Protein AF-A0AB72X7J0-F1 (afdb_monomer_lite)

Sequence (92 aa):
MMEAIKFAARLFTALASGDLNVVGLIVGFIGGLMVTVFGLPSIGLLNEGMYVEIEVTWRMRIYNGLARLGLVMIMAGFLLQLIPAVKAVHVP

Organism: NCBI:txid3058599

Secondary structure (DSSP, 8-state):
-HHHHHHHHHHHHHHHTT-HHHHHHHHHHHHHHHIIIIISPPHHHHHTTTTS-----HHHHHHHHHHHHHHHHHHHHHHHHHHHHHHHHH--

Structure (mmCIF, N/CA/C/O backbone):
data_AF-A0AB72X7J0-F1
#
_entry.id   AF-A0AB72X7J0-F1
#
loop_
_atom_site.group_PDB
_atom_site.id
_atom_site.type_symbol
_atom_site.label_atom_id
_atom_site.label_alt_id
_atom_site.label_comp_id
_atom_site.label_asym_id
_atom_site.label_entity_id
_atom_site.label_seq_id
_atom_site.pdbx_PDB_ins_code
_atom_site.Cartn_x
_atom_site.Cartn_y
_atom_site.Cartn_z
_atom_site.occupancy
_atom_site.B_iso_or_equiv
_atom_site.auth_seq_id
_atom_site.auth_comp_id
_atom_site.auth_asym_id
_atom_site.auth_atom_id
_atom_site.pdbx_PDB_model_num
ATOM 1 N N . MET A 1 1 ? 23.572 7.327 5.692 1.00 68.19 1 MET A N 1
ATOM 2 C CA . MET A 1 1 ? 22.985 8.662 5.421 1.00 68.19 1 MET A CA 1
ATOM 3 C C . MET A 1 1 ? 22.966 8.984 3.922 1.00 68.19 1 MET A C 1
ATOM 5 O O . MET A 1 1 ? 21.893 9.232 3.398 1.00 68.19 1 MET A O 1
ATOM 9 N N . MET A 1 2 ? 24.098 8.874 3.211 1.00 83.62 2 MET A N 1
ATOM 10 C CA . MET A 1 2 ? 24.194 9.111 1.755 1.00 83.62 2 MET A CA 1
ATOM 11 C C . MET A 1 2 ? 23.225 8.261 0.902 1.00 83.62 2 MET A C 1
ATOM 13 O O . MET A 1 2 ? 22.585 8.777 -0.008 1.00 83.62 2 MET A O 1
ATOM 17 N N . GLU A 1 3 ? 23.078 6.969 1.212 1.00 81.44 3 GLU A N 1
ATOM 18 C CA . GLU A 1 3 ? 22.216 6.054 0.441 1.00 81.44 3 GLU A CA 1
ATOM 19 C C . GLU A 1 3 ? 20.721 6.375 0.564 1.00 81.44 3 GLU A C 1
ATOM 21 O O . GLU A 1 3 ? 19.991 6.307 -0.421 1.00 81.44 3 GLU A O 1
ATOM 26 N N . ALA A 1 4 ? 20.273 6.823 1.741 1.00 80.50 4 ALA A N 1
ATOM 27 C CA . ALA A 1 4 ? 18.888 7.247 1.946 1.00 80.50 4 ALA A CA 1
ATOM 28 C C . ALA A 1 4 ? 18.550 8.500 1.121 1.00 80.50 4 ALA A C 1
ATOM 30 O O . ALA A 1 4 ? 17.471 8.590 0.543 1.00 80.50 4 ALA A O 1
ATOM 31 N N . ILE A 1 5 ? 19.497 9.438 1.007 1.00 83.88 5 ILE A N 1
ATOM 32 C CA . ILE A 1 5 ? 19.336 10.658 0.203 1.00 83.88 5 ILE A CA 1
ATOM 33 C C . ILE A 1 5 ? 19.283 10.313 -1.290 1.00 83.88 5 ILE A C 1
ATOM 35 O O . ILE A 1 5 ? 18.417 10.811 -2.006 1.00 83.88 5 ILE A O 1
ATOM 39 N N . LYS A 1 6 ? 20.156 9.412 -1.763 1.00 83.75 6 LYS A N 1
ATOM 40 C CA . LYS A 1 6 ? 20.129 8.926 -3.154 1.00 83.75 6 LYS A CA 1
ATOM 41 C C . LYS A 1 6 ? 18.825 8.202 -3.479 1.00 83.75 6 LYS A C 1
ATOM 43 O O . LYS A 1 6 ? 18.270 8.402 -4.556 1.00 83.75 6 LYS A O 1
ATOM 48 N N . PHE A 1 7 ? 18.338 7.372 -2.558 1.00 81.19 7 PHE A N 1
ATOM 49 C CA . PHE A 1 7 ? 17.060 6.687 -2.702 1.00 81.19 7 PHE A CA 1
ATOM 50 C C . PHE A 1 7 ? 15.900 7.685 -2.786 1.00 81.19 7 PHE A C 1
ATOM 52 O O . PHE A 1 7 ? 15.114 7.615 -3.726 1.00 81.19 7 PHE A O 1
ATOM 59 N N . ALA A 1 8 ? 15.842 8.659 -1.874 1.00 81.62 8 ALA A N 1
ATOM 60 C CA . ALA A 1 8 ? 14.816 9.697 -1.888 1.00 81.62 8 ALA A CA 1
ATOM 61 C C . ALA A 1 8 ? 14.843 10.507 -3.193 1.00 81.62 8 ALA A C 1
ATOM 63 O O . ALA A 1 8 ? 13.801 10.698 -3.811 1.00 81.62 8 ALA A O 1
ATOM 64 N N . ALA A 1 9 ? 16.024 10.917 -3.664 1.00 81.12 9 ALA A N 1
ATOM 65 C CA . ALA A 1 9 ? 16.161 11.644 -4.924 1.00 81.12 9 ALA A CA 1
ATOM 66 C C . ALA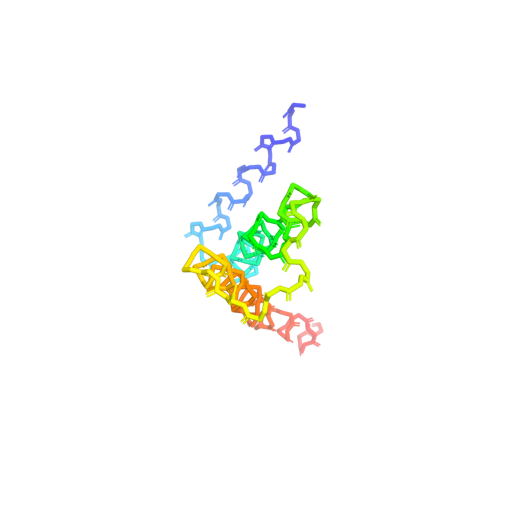 A 1 9 ? 15.639 10.834 -6.124 1.00 81.12 9 ALA A C 1
ATOM 68 O O . ALA A 1 9 ? 14.881 11.367 -6.928 1.00 81.12 9 ALA A O 1
ATOM 69 N N . ARG A 1 10 ? 15.980 9.539 -6.209 1.00 81.94 10 ARG A N 1
ATOM 70 C CA . ARG A 1 10 ? 15.475 8.632 -7.258 1.00 81.94 10 ARG A CA 1
ATOM 71 C C . ARG A 1 10 ? 13.964 8.431 -7.176 1.00 81.94 10 ARG A C 1
ATOM 73 O O . ARG A 1 10 ? 13.303 8.369 -8.206 1.00 81.94 10 ARG A O 1
ATOM 80 N N . LEU A 1 11 ? 13.424 8.341 -5.963 1.00 79.56 11 LEU A N 1
ATOM 81 C CA . LEU A 1 11 ? 11.988 8.222 -5.738 1.00 79.56 11 LEU A CA 1
ATOM 82 C C . LEU A 1 11 ? 11.255 9.479 -6.226 1.00 79.56 11 LEU A C 1
ATOM 84 O O . LEU A 1 11 ? 10.273 9.365 -6.952 1.00 79.56 11 LEU A O 1
ATOM 88 N N . PHE A 1 12 ? 11.754 10.669 -5.881 1.00 80.50 12 PHE A N 1
ATOM 89 C CA . PHE A 1 12 ? 11.163 11.943 -6.299 1.00 80.50 12 PHE A CA 1
ATOM 90 C C . PHE A 1 12 ? 11.209 12.145 -7.812 1.00 80.50 12 PHE A C 1
ATOM 92 O O . PHE A 1 12 ? 10.217 12.580 -8.393 1.00 80.50 12 PHE A O 1
ATOM 99 N N . THR A 1 13 ? 12.326 11.819 -8.465 1.00 77.56 13 THR A N 1
ATOM 100 C CA . THR A 1 13 ? 12.429 11.956 -9.923 1.00 77.56 13 THR A CA 1
ATOM 101 C C . THR A 1 13 ? 11.526 10.965 -10.648 1.00 77.56 13 THR A C 1
ATOM 103 O O . THR A 1 13 ? 10.846 11.364 -11.588 1.00 77.56 13 THR A O 1
ATOM 106 N N . ALA A 1 14 ? 11.457 9.712 -10.189 1.00 75.75 14 ALA A N 1
ATOM 107 C CA . ALA A 1 14 ? 10.569 8.704 -10.765 1.00 75.75 14 ALA A CA 1
ATOM 108 C C . ALA A 1 14 ? 9.080 9.033 -10.545 1.00 75.75 14 ALA A C 1
ATOM 110 O O . ALA A 1 14 ? 8.241 8.786 -11.412 1.00 75.75 14 ALA A O 1
ATOM 111 N N . LEU A 1 15 ? 8.749 9.651 -9.408 1.00 77.00 15 LEU A N 1
ATOM 112 C CA . LEU A 1 15 ? 7.407 10.160 -9.144 1.00 77.00 15 LEU A CA 1
ATOM 113 C C . LEU A 1 15 ? 7.059 11.334 -10.072 1.00 77.00 15 LEU A C 1
ATOM 115 O O . LEU A 1 15 ? 5.976 11.357 -10.649 1.00 77.00 15 LEU A O 1
ATOM 119 N N . ALA A 1 16 ? 7.987 12.279 -10.257 1.00 76.31 16 ALA A N 1
ATOM 120 C CA . ALA A 1 16 ? 7.810 13.431 -11.142 1.00 76.31 16 ALA A CA 1
ATOM 121 C C . ALA A 1 16 ? 7.687 13.030 -12.622 1.00 76.31 16 ALA A C 1
ATOM 123 O O . ALA A 1 16 ? 6.975 13.686 -13.378 1.00 76.31 16 ALA A O 1
ATOM 124 N N . SER A 1 17 ? 8.341 11.940 -13.034 1.00 77.44 17 SER A N 1
ATOM 125 C CA . SER A 1 17 ? 8.209 11.376 -14.381 1.00 77.44 17 SER A CA 1
ATOM 126 C C . SER A 1 17 ? 6.951 10.523 -14.574 1.00 77.44 17 SER A C 1
ATOM 128 O O . SER A 1 17 ? 6.724 10.035 -15.678 1.00 77.44 17 SER A O 1
ATOM 130 N N . GLY A 1 18 ? 6.150 10.309 -13.524 1.00 77.75 18 GLY A N 1
ATOM 131 C CA . GLY A 1 18 ? 4.948 9.479 -13.586 1.00 77.75 18 GLY A CA 1
ATOM 132 C C . GLY A 1 18 ? 5.240 7.994 -13.804 1.00 77.75 18 GLY A C 1
ATOM 133 O O . GLY A 1 18 ? 4.461 7.315 -14.472 1.00 77.75 18 GLY A O 1
ATOM 134 N N . ASP A 1 19 ? 6.357 7.479 -13.276 1.00 86.50 19 ASP A N 1
ATOM 135 C CA . ASP A 1 19 ? 6.679 6.055 -13.379 1.00 86.50 19 ASP A CA 1
ATOM 136 C C . ASP A 1 19 ? 5.603 5.226 -12.664 1.00 86.50 19 ASP A C 1
ATOM 138 O O . ASP A 1 19 ? 5.501 5.225 -11.434 1.00 86.50 19 ASP A O 1
ATOM 142 N N . LEU A 1 20 ? 4.800 4.507 -13.454 1.00 87.62 20 LEU A N 1
ATOM 143 C CA . LEU A 1 20 ? 3.699 3.669 -12.978 1.00 87.62 20 LEU A CA 1
ATOM 144 C C . LEU A 1 20 ? 4.154 2.644 -11.935 1.00 87.62 20 LEU A C 1
ATOM 146 O O . LEU A 1 20 ? 3.378 2.303 -11.043 1.00 87.62 20 LEU A O 1
ATOM 150 N N . ASN A 1 21 ? 5.406 2.183 -12.008 1.00 89.19 21 ASN A N 1
ATOM 151 C CA . ASN A 1 21 ? 5.952 1.247 -11.036 1.00 89.19 21 ASN A CA 1
ATOM 152 C C . ASN A 1 21 ? 6.100 1.907 -9.657 1.00 89.19 21 ASN A C 1
ATOM 154 O O . ASN A 1 21 ? 5.649 1.374 -8.641 1.00 89.19 21 ASN A O 1
ATOM 158 N N . VAL A 1 22 ? 6.673 3.113 -9.628 1.00 88.88 22 VAL A N 1
ATOM 159 C CA . VAL A 1 22 ? 6.879 3.890 -8.398 1.00 88.88 22 VAL A CA 1
ATOM 160 C C . VAL A 1 22 ? 5.560 4.408 -7.837 1.00 88.88 22 VAL A C 1
ATOM 162 O O . VAL A 1 22 ? 5.332 4.310 -6.631 1.00 88.88 22 VAL A O 1
ATOM 165 N N . VAL A 1 23 ? 4.659 4.890 -8.695 1.00 89.56 23 VAL A N 1
ATOM 166 C CA . VAL A 1 23 ? 3.306 5.291 -8.285 1.00 89.56 23 VAL A CA 1
ATOM 167 C C . VAL A 1 23 ? 2.576 4.096 -7.672 1.00 89.56 23 VAL A C 1
ATOM 169 O O . VAL A 1 23 ? 2.056 4.203 -6.562 1.00 89.56 23 VAL A O 1
ATOM 172 N N . GLY A 1 24 ? 2.595 2.939 -8.338 1.00 91.88 24 GLY A N 1
ATOM 173 C CA . GLY A 1 24 ? 1.983 1.719 -7.822 1.00 91.88 24 GLY A CA 1
ATOM 174 C C . GLY A 1 24 ? 2.594 1.254 -6.499 1.00 91.88 24 GLY A C 1
ATOM 175 O O . GLY A 1 24 ? 1.863 0.844 -5.599 1.00 91.88 24 GLY A O 1
ATOM 176 N N . LEU A 1 25 ? 3.914 1.404 -6.330 1.00 92.69 25 LEU A N 1
ATOM 177 C CA . LEU A 1 25 ? 4.616 1.075 -5.086 1.00 92.69 25 LEU A CA 1
ATOM 178 C C . LEU A 1 25 ? 4.149 1.953 -3.924 1.00 92.69 25 LEU A C 1
ATOM 180 O O . LEU A 1 25 ? 3.844 1.436 -2.853 1.00 92.69 25 LEU A O 1
ATOM 184 N N . ILE A 1 26 ? 4.069 3.268 -4.130 1.00 92.56 26 ILE A N 1
ATOM 185 C CA . ILE A 1 26 ? 3.633 4.215 -3.097 1.00 92.56 26 ILE A CA 1
ATOM 186 C C . ILE A 1 26 ? 2.171 3.966 -2.726 1.00 92.56 26 ILE A C 1
ATOM 188 O O . ILE A 1 26 ? 1.843 3.893 -1.543 1.00 92.56 26 ILE A O 1
ATOM 192 N N . VAL A 1 27 ? 1.298 3.789 -3.722 1.00 94.56 27 VAL A N 1
ATOM 193 C CA . VAL A 1 27 ? -0.126 3.507 -3.498 1.00 94.56 27 VAL A CA 1
ATOM 194 C C . VAL A 1 27 ? -0.298 2.197 -2.724 1.00 94.56 27 VAL A C 1
ATOM 196 O O . VAL A 1 27 ? -1.031 2.161 -1.734 1.00 94.56 27 VAL A O 1
ATOM 199 N N . GLY A 1 28 ? 0.430 1.147 -3.113 1.00 94.88 28 GLY A N 1
ATOM 200 C CA . GLY A 1 28 ? 0.422 -0.133 -2.412 1.00 94.88 28 GLY A CA 1
ATOM 201 C C . GLY A 1 28 ? 0.957 -0.034 -0.984 1.00 94.88 28 GLY A C 1
ATOM 202 O O . GLY A 1 28 ? 0.365 -0.599 -0.066 1.00 94.88 28 GLY A O 1
ATOM 203 N N . PHE A 1 29 ? 2.022 0.739 -0.766 1.00 94.62 29 PHE A N 1
ATOM 204 C CA . PHE A 1 29 ? 2.602 0.961 0.557 1.00 94.62 29 PHE A CA 1
ATOM 205 C C . PHE A 1 29 ? 1.641 1.698 1.500 1.00 94.62 29 PHE A C 1
ATOM 207 O O . PHE A 1 29 ? 1.439 1.259 2.632 1.00 94.62 29 PHE A O 1
ATOM 214 N N . ILE A 1 30 ? 0.994 2.771 1.031 1.00 94.50 30 ILE A N 1
ATOM 215 C CA . ILE A 1 30 ? -0.020 3.497 1.812 1.00 94.50 30 ILE A CA 1
ATOM 216 C C . ILE A 1 30 ? -1.193 2.569 2.148 1.00 94.50 30 ILE A C 1
ATOM 218 O O . ILE A 1 30 ? -1.628 2.525 3.299 1.00 94.50 30 ILE A O 1
ATOM 222 N N . GLY A 1 31 ? -1.664 1.780 1.176 1.00 93.50 31 GLY A N 1
ATOM 223 C CA . GLY A 1 31 ? -2.705 0.779 1.408 1.00 93.50 31 GLY A CA 1
ATOM 224 C C . GLY A 1 31 ? -2.302 -0.256 2.463 1.00 93.50 31 GLY A C 1
ATOM 225 O O . GLY A 1 31 ? -3.091 -0.563 3.356 1.00 93.50 31 GLY A O 1
ATOM 226 N N . GLY A 1 32 ? -1.050 -0.723 2.424 1.00 92.19 32 GLY A N 1
ATOM 227 C CA . GLY A 1 32 ? -0.460 -1.602 3.435 1.00 92.19 32 GLY A CA 1
ATOM 228 C C . GLY A 1 32 ? -0.515 -1.001 4.837 1.00 92.19 32 GLY A C 1
ATOM 229 O O . GLY A 1 32 ? -1.045 -1.633 5.748 1.00 92.19 32 GLY A O 1
ATOM 230 N N . LEU A 1 33 ? -0.063 0.247 4.999 1.00 92.94 33 LEU A N 1
ATOM 231 C CA . LEU A 1 33 ? -0.131 0.957 6.281 1.00 92.94 33 LEU A CA 1
ATOM 232 C C . LEU A 1 33 ? -1.570 1.079 6.795 1.00 92.94 33 LEU A C 1
ATOM 234 O O . LEU A 1 33 ? -1.818 0.851 7.978 1.00 92.94 33 LEU A O 1
ATOM 238 N N . MET A 1 34 ? -2.530 1.387 5.919 1.00 90.50 34 MET A N 1
ATOM 239 C CA . MET A 1 34 ? -3.941 1.460 6.301 1.00 90.50 34 MET A CA 1
ATOM 240 C C . MET A 1 34 ? -4.473 0.116 6.802 1.00 90.50 34 MET A C 1
ATOM 242 O O . MET A 1 34 ? -5.147 0.069 7.828 1.00 90.50 34 MET A O 1
ATOM 246 N N . VAL A 1 35 ? -4.157 -0.986 6.121 1.00 90.50 35 VAL A N 1
ATOM 247 C CA . VAL A 1 35 ? -4.581 -2.324 6.557 1.00 90.50 35 VAL A CA 1
ATOM 248 C C . VAL A 1 35 ? -3.905 -2.715 7.871 1.00 90.50 35 VAL A C 1
ATOM 250 O O . VAL A 1 35 ? -4.567 -3.264 8.746 1.00 90.50 35 VAL A O 1
ATOM 253 N N . THR A 1 36 ? -2.626 -2.393 8.067 1.00 87.31 36 THR A N 1
ATOM 254 C CA . THR A 1 36 ? -1.930 -2.679 9.330 1.00 87.31 36 THR A CA 1
ATOM 255 C C . THR A 1 36 ? -2.521 -1.898 10.503 1.00 87.31 36 THR A C 1
ATOM 257 O O . THR A 1 36 ? -2.684 -2.460 11.582 1.00 87.31 36 THR A O 1
ATOM 260 N N . VAL A 1 37 ? -2.866 -0.623 10.305 1.00 85.19 37 VAL A N 1
ATOM 261 C CA . VAL A 1 37 ? -3.375 0.249 11.377 1.00 85.19 37 VAL A CA 1
ATOM 262 C C . VAL A 1 37 ? -4.862 0.019 11.662 1.00 85.19 37 VAL A C 1
ATOM 264 O O . VAL A 1 37 ? -5.267 0.056 12.821 1.00 85.19 37 VAL A O 1
ATOM 267 N N . PHE A 1 38 ? -5.682 -0.212 10.632 1.00 83.75 38 PHE A N 1
ATOM 268 C CA . PHE A 1 38 ? -7.145 -0.277 10.765 1.00 83.75 38 PHE A CA 1
ATOM 269 C C . PHE A 1 38 ? -7.739 -1.676 10.563 1.00 83.75 38 PHE A C 1
ATOM 271 O O . PHE A 1 38 ? -8.864 -1.917 10.992 1.00 83.75 38 PHE A O 1
ATOM 278 N N . GLY A 1 39 ? -7.026 -2.583 9.891 1.00 72.31 39 GLY A N 1
ATOM 279 C CA . GLY A 1 39 ? -7.488 -3.945 9.603 1.00 72.31 39 GLY A CA 1
ATOM 280 C C . GLY A 1 39 ? -7.206 -4.946 10.719 1.00 72.31 39 GLY A C 1
ATOM 281 O O . GLY A 1 39 ? -7.893 -5.961 10.808 1.00 72.31 39 GLY A O 1
ATOM 282 N N . LEU A 1 40 ? -6.239 -4.658 11.592 1.00 66.69 40 LEU A N 1
ATOM 283 C CA . LEU A 1 40 ? -6.034 -5.423 12.816 1.00 66.69 40 LEU A CA 1
ATOM 284 C C . LEU A 1 40 ? -6.924 -4.828 13.919 1.00 66.69 40 LEU A C 1
ATOM 286 O O . LEU A 1 40 ? -6.720 -3.668 14.291 1.00 66.69 40 LEU A O 1
ATOM 290 N N . PRO A 1 41 ? -7.910 -5.571 14.457 1.00 61.25 41 PRO A N 1
ATOM 291 C CA . PRO A 1 41 ? -8.620 -5.117 15.644 1.00 61.25 41 PRO A CA 1
ATOM 292 C C . PRO A 1 41 ? -7.597 -4.932 16.767 1.00 61.25 41 PRO A C 1
ATOM 294 O O . PRO A 1 41 ? -6.746 -5.797 16.988 1.00 61.25 41 PRO A O 1
ATOM 297 N N . SER A 1 42 ? -7.636 -3.783 17.448 1.00 58.03 42 SER A N 1
ATOM 298 C CA . SER A 1 42 ? -6.700 -3.535 18.541 1.00 58.03 42 SER A CA 1
ATOM 299 C C . SER A 1 42 ? -6.863 -4.642 19.583 1.00 58.03 42 SER A C 1
ATOM 301 O O . SER A 1 42 ? -7.979 -5.017 19.934 1.00 58.03 42 SER A O 1
ATOM 303 N N . ILE A 1 43 ? -5.751 -5.173 20.093 1.00 55.88 43 ILE A N 1
ATOM 304 C CA . ILE A 1 43 ? -5.772 -6.189 21.158 1.00 55.88 43 ILE A CA 1
ATOM 305 C C . ILE A 1 43 ? -6.601 -5.690 22.358 1.00 55.88 43 ILE A C 1
ATOM 307 O O . ILE A 1 43 ? -7.227 -6.492 23.037 1.00 55.88 43 ILE A O 1
ATOM 311 N N . GLY A 1 44 ? -6.691 -4.366 22.559 1.00 54.38 44 GLY A N 1
ATOM 312 C CA . GLY A 1 44 ? -7.603 -3.730 23.515 1.00 54.38 44 GLY A CA 1
ATOM 313 C C . GLY A 1 44 ? -9.088 -4.009 23.246 1.00 54.38 44 GLY A C 1
ATOM 314 O O . GLY A 1 44 ? -9.777 -4.447 24.156 1.00 54.38 44 GLY A O 1
ATOM 315 N N . LEU A 1 45 ? -9.561 -3.872 21.999 1.00 55.94 45 LEU A N 1
ATOM 316 C CA . LEU A 1 45 ? -10.940 -4.219 21.610 1.00 55.94 45 LEU A CA 1
ATOM 317 C C . LEU A 1 45 ? -11.232 -5.723 21.753 1.00 55.94 45 LEU A C 1
ATOM 319 O O . LEU A 1 45 ? -12.375 -6.108 21.984 1.00 55.94 45 LEU A O 1
ATOM 323 N N . LEU A 1 46 ? -10.207 -6.573 21.623 1.00 56.62 46 LEU A N 1
ATOM 324 C CA . LEU A 1 46 ? -10.319 -8.021 21.835 1.00 56.62 46 LEU A CA 1
ATOM 325 C C . LEU A 1 46 ? -10.341 -8.391 23.329 1.00 56.62 46 LEU A C 1
ATOM 327 O O . LEU A 1 46 ? -11.036 -9.328 23.716 1.00 56.62 46 LEU A O 1
ATOM 331 N N . ASN A 1 47 ? -9.609 -7.646 24.165 1.00 54.97 47 ASN A N 1
ATOM 332 C CA . ASN A 1 47 ? -9.555 -7.827 25.621 1.00 54.97 47 ASN A CA 1
ATOM 333 C C . ASN A 1 47 ? -10.774 -7.249 26.356 1.00 54.97 47 ASN A C 1
ATOM 335 O O . ASN A 1 47 ? -11.034 -7.641 27.489 1.00 54.97 47 ASN A O 1
ATOM 339 N N . GLU A 1 48 ? -11.529 -6.342 25.734 1.00 56.66 48 GLU A N 1
ATOM 340 C CA . GLU A 1 48 ? -12.734 -5.725 26.312 1.00 56.66 48 GLU A CA 1
ATOM 341 C C . GLU A 1 48 ? -13.959 -6.664 26.361 1.00 56.66 48 GLU A C 1
ATOM 343 O O . GLU A 1 48 ? -15.046 -6.243 26.740 1.00 56.66 48 GLU A O 1
ATOM 348 N N . GLY A 1 49 ? -13.823 -7.949 26.008 1.00 49.44 49 GLY A N 1
ATOM 349 C CA . GLY A 1 49 ? -14.921 -8.916 26.132 1.00 49.44 49 GLY A CA 1
ATOM 350 C C . GLY A 1 49 ? -16.048 -8.737 25.106 1.00 49.44 49 GLY A C 1
ATOM 351 O O . GLY A 1 49 ? -17.062 -9.427 25.191 1.00 49.44 49 GLY A O 1
ATOM 352 N N . MET A 1 50 ? -15.856 -7.899 24.078 1.00 51.12 50 MET A N 1
ATOM 353 C CA . MET A 1 50 ? -16.817 -7.685 22.979 1.00 51.12 50 MET A CA 1
ATOM 354 C C . MET A 1 50 ? -17.048 -8.914 22.075 1.00 51.12 50 MET A C 1
ATOM 356 O O . MET A 1 50 ? -17.711 -8.816 21.048 1.00 51.12 50 MET A O 1
ATOM 360 N N . TYR A 1 51 ? -16.542 -10.092 22.441 1.00 49.56 51 TYR A N 1
ATOM 361 C CA . TYR A 1 51 ? -16.863 -11.347 21.759 1.00 49.56 51 TYR A CA 1
ATOM 362 C C . TYR A 1 51 ? -18.239 -11.923 22.126 1.00 49.56 51 TYR A C 1
ATOM 364 O O . TYR A 1 51 ? -18.638 -12.926 21.538 1.00 49.56 51 TYR A O 1
ATOM 372 N N . VAL A 1 52 ? -18.970 -11.316 23.069 1.00 49.69 52 VAL A N 1
ATOM 373 C CA . VAL A 1 52 ? -20.291 -11.816 23.492 1.00 49.69 52 VAL A CA 1
ATOM 374 C C . VAL A 1 52 ? -21.452 -11.126 22.769 1.00 49.69 52 VAL A C 1
ATOM 376 O O . VAL A 1 52 ? -22.531 -11.706 22.678 1.00 49.69 52 VAL A O 1
ATOM 379 N N . GLU A 1 53 ? -21.247 -9.958 22.155 1.00 44.50 53 GLU A N 1
ATOM 380 C CA . GLU A 1 53 ? -22.321 -9.260 21.449 1.00 44.50 53 GLU A CA 1
ATOM 381 C C . GLU A 1 53 ? -22.011 -9.079 19.965 1.00 44.50 53 GLU A C 1
ATOM 383 O O . GLU A 1 53 ? -21.023 -8.489 19.543 1.00 44.50 53 GLU A O 1
ATOM 388 N N . ILE A 1 54 ? -22.953 -9.570 19.168 1.00 54.41 54 ILE A N 1
ATOM 389 C CA . ILE A 1 54 ? -23.130 -9.451 17.716 1.00 54.41 54 ILE A CA 1
ATOM 390 C C . ILE A 1 54 ? -23.239 -7.971 17.255 1.00 54.41 54 ILE A C 1
ATOM 392 O O . ILE A 1 54 ? -23.595 -7.676 16.114 1.00 54.41 54 ILE A O 1
ATOM 396 N N . GLU A 1 55 ? -22.910 -6.998 18.105 1.00 54.47 55 GLU A N 1
ATOM 397 C CA . GLU A 1 55 ? -22.998 -5.581 17.790 1.00 54.47 55 GLU A CA 1
ATOM 398 C C . GLU A 1 55 ? -21.719 -5.058 17.142 1.00 54.47 55 GLU A C 1
ATOM 400 O O . GLU A 1 55 ? -20.727 -4.685 17.769 1.00 54.47 55 GLU A O 1
ATOM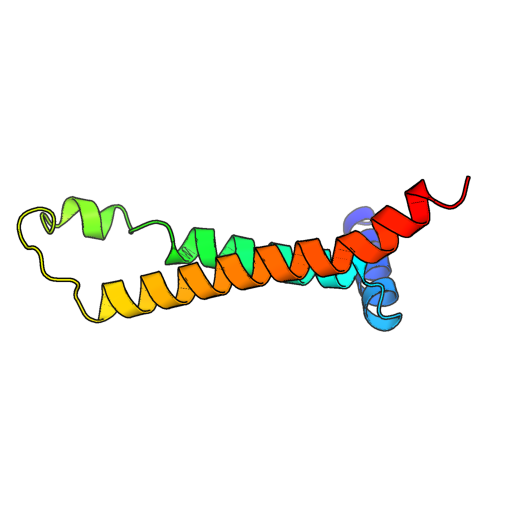 405 N N . VAL A 1 56 ? -21.781 -4.944 15.815 1.00 61.84 56 VAL A N 1
ATOM 406 C CA . VAL A 1 56 ? -20.838 -4.127 15.057 1.00 61.84 56 VAL A CA 1
ATOM 407 C C . VAL A 1 56 ? -21.043 -2.661 15.448 1.00 61.84 56 VAL A C 1
ATOM 409 O O . VAL A 1 56 ? -21.860 -1.937 14.856 1.00 61.84 56 VAL A O 1
ATOM 412 N N . THR A 1 57 ? -20.266 -2.213 16.434 1.00 73.12 57 THR A N 1
ATOM 413 C CA . THR A 1 57 ? -20.236 -0.811 16.851 1.00 73.12 57 THR A CA 1
ATOM 414 C C . THR A 1 57 ? -19.922 0.089 15.653 1.00 73.12 57 THR A C 1
ATOM 416 O O . THR A 1 57 ? -19.240 -0.296 14.694 1.00 73.12 57 THR A O 1
ATOM 419 N N . TRP A 1 58 ? -20.427 1.323 15.678 1.00 77.19 58 TRP A N 1
ATOM 420 C CA . TRP A 1 58 ? -20.187 2.294 14.604 1.00 77.19 58 TRP A CA 1
ATOM 421 C C . TRP A 1 58 ? -18.689 2.505 14.333 1.00 77.19 58 TRP A C 1
ATOM 423 O O . TRP A 1 58 ? -18.264 2.609 13.182 1.00 77.19 58 TRP A O 1
ATOM 433 N N . ARG A 1 59 ? -17.870 2.457 15.393 1.00 74.75 59 ARG A N 1
ATOM 434 C CA . ARG A 1 59 ? -16.408 2.512 15.299 1.00 74.75 59 ARG A CA 1
ATOM 435 C C . ARG A 1 59 ? -15.852 1.320 14.518 1.00 74.75 59 ARG A C 1
ATOM 437 O O . ARG A 1 59 ? -15.126 1.533 13.555 1.00 74.75 59 ARG A O 1
ATOM 444 N N . MET A 1 60 ? -16.263 0.091 14.833 1.00 75.12 60 MET A N 1
ATOM 445 C CA . MET A 1 60 ? -15.827 -1.111 14.107 1.00 75.12 60 MET A CA 1
ATOM 446 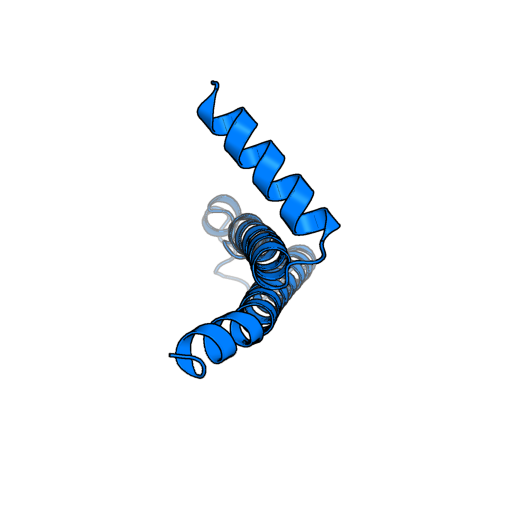C C . MET A 1 60 ? -16.166 -1.039 12.607 1.00 75.12 60 MET A C 1
ATOM 448 O O . MET A 1 60 ? -15.371 -1.445 11.760 1.00 75.12 60 MET A O 1
ATOM 452 N N . ARG A 1 61 ? -17.329 -0.467 12.257 1.00 80.81 61 ARG A N 1
ATOM 453 C CA . ARG A 1 61 ? -17.743 -0.232 10.862 1.00 80.81 61 ARG A CA 1
ATOM 454 C C . ARG A 1 61 ? -16.804 0.717 10.120 1.00 80.81 61 ARG A C 1
ATOM 456 O O . ARG A 1 61 ? -16.423 0.418 8.990 1.00 80.81 61 ARG A O 1
ATOM 463 N N . ILE A 1 62 ? -16.412 1.824 10.749 1.00 83.06 62 ILE A N 1
ATOM 464 C CA . ILE A 1 62 ? -15.475 2.792 10.160 1.00 83.06 62 ILE A CA 1
ATOM 465 C C . ILE A 1 62 ? -14.101 2.150 9.952 1.00 83.06 62 ILE A C 1
ATOM 467 O O . ILE A 1 62 ? -13.546 2.251 8.861 1.00 83.06 62 ILE A O 1
ATOM 471 N N . TYR A 1 63 ? -13.577 1.445 10.958 1.00 83.06 63 TYR A N 1
ATOM 472 C CA . TYR A 1 63 ? -12.260 0.800 10.881 1.00 83.06 63 TYR A CA 1
ATOM 473 C C . TYR A 1 63 ? -12.231 -0.277 9.790 1.00 83.06 63 TYR A C 1
ATOM 475 O O . TYR A 1 63 ? -11.331 -0.279 8.952 1.00 83.06 63 TYR A O 1
ATOM 483 N N . ASN A 1 64 ? -13.278 -1.104 9.703 1.00 82.94 64 ASN A N 1
ATOM 484 C CA . ASN A 1 64 ? -13.440 -2.059 8.606 1.00 82.94 64 ASN A CA 1
ATOM 485 C C . ASN A 1 64 ? -13.551 -1.373 7.234 1.00 82.94 64 ASN A C 1
ATOM 487 O O . ASN A 1 64 ? -13.016 -1.880 6.249 1.00 82.94 64 ASN A O 1
ATOM 491 N N . GLY A 1 65 ? -14.228 -0.224 7.146 1.00 86.31 65 GLY A N 1
ATOM 492 C CA . GLY A 1 65 ? -14.295 0.579 5.923 1.00 86.31 65 GLY A CA 1
ATOM 493 C C . GLY A 1 65 ? -12.921 1.089 5.480 1.00 86.31 65 GLY A C 1
ATOM 494 O O . GLY A 1 65 ? -12.556 0.939 4.315 1.00 86.31 65 GLY A O 1
ATOM 495 N N . LEU A 1 66 ? -12.129 1.618 6.416 1.00 88.56 66 LEU A N 1
ATOM 496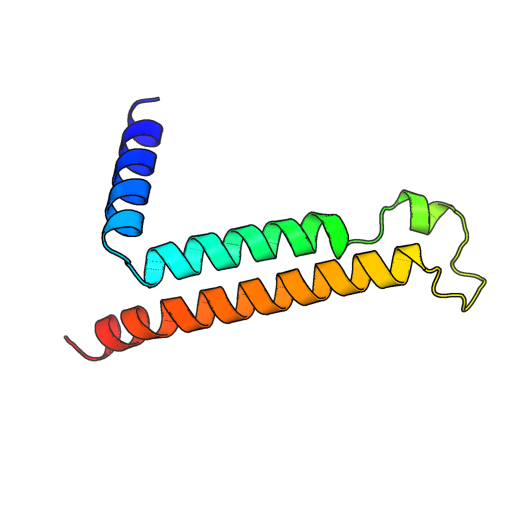 C CA . LEU A 1 66 ? -10.761 2.079 6.162 1.00 88.56 66 LEU A CA 1
ATOM 497 C C . LEU A 1 66 ? -9.830 0.926 5.770 1.00 88.56 66 LEU A C 1
ATOM 499 O O . LEU A 1 66 ? -9.060 1.062 4.823 1.00 88.56 66 LEU A O 1
ATOM 503 N N . ALA A 1 67 ? -9.941 -0.228 6.429 1.00 87.38 67 ALA A N 1
ATOM 504 C CA . ALA A 1 67 ? -9.181 -1.421 6.070 1.00 87.38 67 ALA A CA 1
ATOM 505 C C . ALA A 1 67 ? -9.511 -1.903 4.647 1.00 87.38 67 ALA A C 1
ATOM 507 O O . ALA A 1 67 ? -8.608 -2.207 3.868 1.00 87.38 67 ALA A O 1
ATOM 508 N N . ARG A 1 68 ? -10.796 -1.906 4.263 1.00 90.75 68 ARG A N 1
ATOM 509 C CA . ARG A 1 68 ? -11.220 -2.222 2.889 1.00 90.75 68 ARG A CA 1
ATOM 510 C C . ARG A 1 68 ? -10.661 -1.232 1.875 1.00 90.75 68 ARG A C 1
ATOM 512 O O . ARG A 1 68 ? -10.204 -1.659 0.820 1.00 90.75 68 ARG A O 1
ATOM 519 N N . LEU A 1 69 ? -10.655 0.063 2.191 1.00 94.00 69 LEU A N 1
ATOM 520 C CA . LEU A 1 69 ? -10.040 1.070 1.327 1.00 94.00 69 LEU A CA 1
ATOM 521 C C . LEU A 1 69 ? -8.533 0.818 1.167 1.00 94.00 69 LEU A C 1
ATOM 523 O O . LEU A 1 69 ? -8.030 0.861 0.048 1.00 94.00 69 LEU A O 1
ATOM 527 N N . GLY A 1 70 ? -7.841 0.446 2.247 1.00 91.81 70 GLY A N 1
ATOM 528 C CA . GLY A 1 70 ? -6.441 0.023 2.201 1.00 91.81 70 GLY A CA 1
ATOM 529 C C . GLY A 1 70 ? -6.207 -1.178 1.277 1.00 91.81 70 GLY A C 1
ATOM 530 O O . GLY A 1 70 ? -5.304 -1.141 0.444 1.00 91.81 70 GLY A O 1
ATOM 531 N N . LEU A 1 71 ? -7.063 -2.206 1.336 1.00 93.88 71 LEU A N 1
ATOM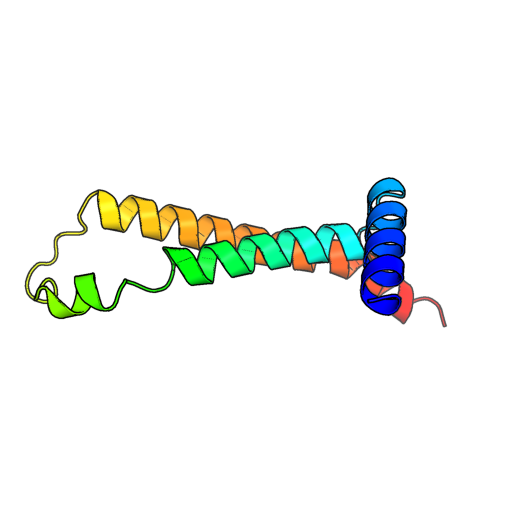 532 C CA . LEU A 1 71 ? -7.003 -3.357 0.420 1.00 93.88 71 LEU A CA 1
ATOM 533 C C . LEU A 1 71 ? -7.214 -2.950 -1.047 1.00 93.88 71 LEU A C 1
ATOM 535 O O . LEU A 1 71 ? -6.493 -3.422 -1.926 1.00 93.88 71 LEU A O 1
ATOM 539 N N . VAL A 1 72 ? -8.163 -2.048 -1.317 1.00 95.88 72 VAL A N 1
ATOM 540 C CA . VAL A 1 72 ? -8.399 -1.512 -2.669 1.00 95.88 72 VAL A CA 1
ATOM 541 C C . VAL A 1 72 ? -7.178 -0.740 -3.172 1.00 95.88 72 VAL A C 1
ATOM 543 O O . VAL A 1 72 ? -6.796 -0.897 -4.330 1.00 95.88 72 VAL A O 1
ATOM 546 N N . MET A 1 73 ? -6.522 0.043 -2.312 1.00 95.56 73 MET A N 1
ATOM 547 C CA . MET A 1 73 ? -5.279 0.736 -2.660 1.00 95.56 73 MET A CA 1
ATOM 548 C C . MET A 1 73 ? -4.145 -0.243 -2.971 1.00 95.56 73 MET A C 1
ATOM 550 O O . MET A 1 73 ? -3.461 -0.066 -3.972 1.00 95.56 73 MET A O 1
ATOM 554 N N . ILE A 1 74 ? -3.977 -1.311 -2.185 1.00 94.94 74 ILE A N 1
ATOM 555 C CA . ILE A 1 74 ? -2.987 -2.362 -2.475 1.00 94.94 74 ILE A CA 1
ATOM 556 C C . ILE A 1 74 ? -3.233 -2.961 -3.863 1.00 94.94 74 ILE A C 1
ATOM 558 O O . ILE A 1 74 ? -2.314 -3.029 -4.679 1.00 94.94 74 ILE A O 1
ATOM 562 N N . MET A 1 75 ? -4.479 -3.336 -4.159 1.00 96.75 75 MET A N 1
ATOM 563 C CA . MET A 1 75 ? -4.859 -3.875 -5.465 1.00 96.75 75 MET A CA 1
ATOM 564 C C . MET A 1 75 ? -4.567 -2.882 -6.599 1.00 96.75 75 MET A C 1
ATOM 566 O O . MET A 1 75 ? -3.967 -3.258 -7.605 1.00 96.75 75 MET A O 1
ATOM 570 N N . ALA A 1 76 ? -4.949 -1.613 -6.439 1.00 94.94 76 ALA A N 1
ATOM 571 C CA . ALA A 1 76 ? -4.677 -0.570 -7.424 1.00 94.94 76 ALA A CA 1
ATOM 572 C C . ALA A 1 76 ? -3.168 -0.369 -7.643 1.00 94.94 76 ALA A C 1
ATOM 574 O O . ALA A 1 76 ? -2.726 -0.247 -8.783 1.00 94.94 76 ALA A O 1
ATOM 575 N N . GLY A 1 77 ? -2.373 -0.404 -6.571 1.00 93.88 77 GLY A N 1
ATOM 576 C CA . GLY A 1 77 ? -0.916 -0.342 -6.637 1.00 93.88 77 GLY A CA 1
ATOM 577 C C . GLY A 1 77 ? -0.324 -1.461 -7.496 1.00 93.88 77 GLY A C 1
ATOM 578 O O . GLY A 1 77 ? 0.457 -1.190 -8.407 1.00 93.88 77 GLY A O 1
ATOM 579 N N . PHE A 1 78 ? -0.768 -2.704 -7.284 1.00 93.38 78 PHE A N 1
ATOM 580 C CA . PHE A 1 78 ? -0.353 -3.844 -8.109 1.00 93.38 78 PHE A CA 1
ATOM 581 C C . PHE A 1 78 ? -0.783 -3.715 -9.574 1.00 93.38 78 PHE A C 1
ATOM 583 O O . PHE A 1 78 ? 0.005 -4.017 -10.467 1.00 93.38 78 PHE A O 1
ATOM 590 N N . LEU A 1 79 ? -2.000 -3.234 -9.846 1.00 93.81 79 LEU A N 1
ATOM 591 C CA . LEU A 1 79 ? -2.474 -3.027 -11.220 1.00 93.81 79 LEU A CA 1
ATOM 592 C C . LEU A 1 79 ? -1.625 -1.996 -11.975 1.00 93.81 79 LEU A C 1
ATOM 594 O O . LEU A 1 79 ? -1.334 -2.187 -13.154 1.00 93.81 79 LEU A O 1
ATOM 598 N N . LEU A 1 80 ? -1.180 -0.935 -11.299 1.00 92.38 80 LEU A N 1
ATOM 599 C CA . LEU A 1 80 ? -0.282 0.059 -11.891 1.00 92.38 80 LEU A CA 1
ATOM 600 C C . LEU A 1 80 ? 1.101 -0.529 -12.200 1.00 92.38 80 LEU A C 1
ATOM 602 O O . LEU A 1 80 ? 1.658 -0.243 -13.258 1.00 92.38 80 LEU A O 1
ATOM 606 N N . GLN A 1 81 ? 1.625 -1.395 -11.328 1.00 91.88 81 GLN A N 1
ATOM 607 C CA . GLN A 1 81 ? 2.897 -2.097 -11.544 1.00 91.88 81 GLN A CA 1
ATOM 608 C C . GLN A 1 81 ? 2.816 -3.184 -12.626 1.00 91.88 81 GLN A C 1
ATOM 610 O O . GLN A 1 81 ? 3.832 -3.529 -13.231 1.00 91.88 81 GLN A O 1
ATOM 615 N N . LEU A 1 82 ? 1.621 -3.704 -12.916 1.00 90.81 82 LEU A N 1
ATOM 616 C CA . LEU A 1 82 ? 1.425 -4.749 -13.920 1.00 90.81 82 LEU A CA 1
ATOM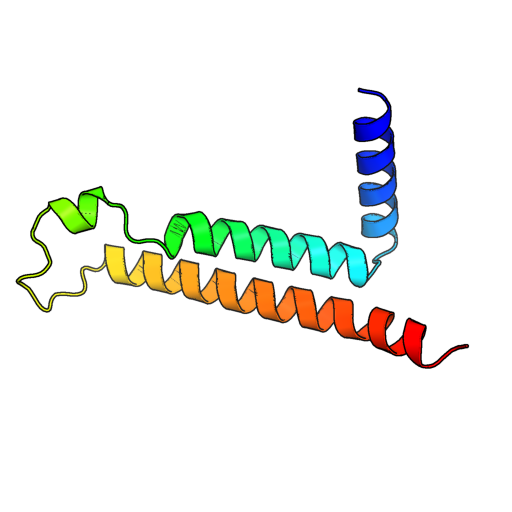 617 C C . LEU A 1 82 ? 1.831 -4.281 -15.327 1.00 90.81 82 LEU A C 1
ATOM 619 O O . LEU A 1 82 ? 2.454 -5.033 -16.068 1.00 90.81 82 LEU A O 1
ATOM 623 N N . ILE A 1 83 ? 1.530 -3.031 -15.691 1.00 86.06 83 ILE A N 1
ATOM 624 C CA . ILE A 1 83 ? 1.849 -2.464 -17.013 1.00 86.06 83 ILE A CA 1
ATOM 625 C C . ILE A 1 83 ? 3.365 -2.483 -17.303 1.00 86.06 83 ILE A C 1
ATOM 627 O O . ILE A 1 83 ? 3.761 -3.038 -18.334 1.00 86.06 83 ILE A O 1
ATOM 631 N N . PRO A 1 84 ? 4.237 -1.906 -16.451 1.00 86.44 84 PRO A N 1
ATOM 632 C CA . PRO A 1 84 ? 5.680 -1.986 -16.657 1.00 86.44 84 PRO A CA 1
ATOM 633 C C . PRO A 1 84 ? 6.213 -3.420 -16.530 1.00 86.44 84 PRO A C 1
ATOM 635 O O . PRO A 1 84 ? 7.109 -3.781 -17.289 1.00 86.44 84 PRO A O 1
ATOM 638 N N . ALA A 1 85 ? 5.644 -4.260 -15.655 1.00 85.12 85 ALA A N 1
ATOM 639 C CA . ALA A 1 85 ? 6.053 -5.661 -15.529 1.00 85.12 85 ALA A CA 1
ATOM 640 C C . ALA A 1 85 ? 5.801 -6.462 -16.817 1.00 85.12 85 ALA A C 1
ATOM 642 O O . ALA A 1 85 ? 6.686 -7.172 -17.288 1.00 85.12 85 ALA A O 1
ATOM 643 N N . VAL A 1 86 ? 4.629 -6.299 -17.440 1.00 88.12 86 VAL A N 1
ATOM 644 C CA . VAL A 1 86 ? 4.312 -6.942 -18.724 1.00 88.12 86 VAL A CA 1
ATOM 645 C C . VAL A 1 86 ? 5.255 -6.449 -19.820 1.00 88.12 86 VAL A C 1
ATOM 647 O O . VAL A 1 86 ? 5.783 -7.269 -20.565 1.00 88.12 86 VAL A O 1
ATOM 650 N N . LYS A 1 87 ? 5.532 -5.140 -19.898 1.00 84.06 87 LYS A N 1
ATOM 651 C CA . LYS A 1 87 ? 6.497 -4.592 -20.870 1.00 84.06 87 LYS A CA 1
ATOM 652 C C . LYS A 1 87 ? 7.900 -5.176 -20.697 1.00 84.06 87 LYS A C 1
ATOM 654 O O . LYS A 1 87 ? 8.528 -5.503 -21.695 1.00 84.06 87 LYS A O 1
ATOM 659 N N . ALA A 1 88 ? 8.361 -5.333 -19.458 1.00 84.44 88 ALA A N 1
ATOM 660 C CA . ALA A 1 88 ? 9.669 -5.911 -19.160 1.00 84.44 88 ALA A CA 1
ATOM 661 C C . ALA A 1 88 ? 9.780 -7.394 -19.556 1.00 84.44 88 ALA A C 1
ATOM 663 O O . ALA A 1 88 ? 10.872 -7.862 -19.849 1.00 84.44 88 ALA A O 1
ATOM 664 N N . VAL A 1 89 ? 8.666 -8.133 -19.569 1.00 83.00 89 VAL A N 1
ATOM 665 C CA . VAL A 1 89 ? 8.631 -9.544 -19.993 1.00 83.00 89 VAL A CA 1
ATOM 666 C C . VAL A 1 89 ? 8.452 -9.685 -21.510 1.00 83.00 89 VAL A C 1
ATOM 668 O O . VAL A 1 89 ? 8.950 -10.639 -22.099 1.00 83.00 89 VAL A O 1
ATOM 671 N N . HIS A 1 90 ? 7.723 -8.766 -22.152 1.00 73.62 90 HIS A N 1
ATOM 672 C CA . HIS A 1 90 ? 7.394 -8.854 -23.581 1.00 73.62 90 HIS A CA 1
ATOM 673 C C . HIS A 1 90 ? 8.480 -8.299 -24.513 1.00 73.62 90 HIS A C 1
ATOM 675 O O . HIS A 1 90 ? 8.455 -8.589 -25.708 1.00 73.62 90 HIS A O 1
ATOM 681 N N . VAL A 1 91 ? 9.402 -7.489 -23.995 1.00 59.53 91 VAL A N 1
ATOM 682 C CA . VAL A 1 91 ? 10.531 -6.941 -24.754 1.00 59.53 91 VAL A CA 1
ATOM 683 C C . VAL A 1 91 ? 11.807 -7.641 -24.266 1.00 59.53 91 VAL A C 1
ATOM 685 O O . VAL A 1 91 ? 12.266 -7.302 -23.176 1.00 59.53 91 VAL A O 1
ATOM 688 N N . PRO A 1 92 ? 12.332 -8.645 -25.000 1.00 54.03 92 PRO A N 1
ATOM 689 C CA . PRO A 1 92 ? 13.637 -9.235 -24.707 1.00 54.03 92 PRO A CA 1
ATOM 690 C C . PRO A 1 92 ? 14.790 -8.256 -24.963 1.00 54.03 92 PRO A C 1
ATOM 692 O O . PRO A 1 92 ? 14.648 -7.375 -25.845 1.00 54.03 92 PRO A O 1
#

Foldseek 3Di:
DVVVVVVVVVLVVCVVVVPLLSVLVVLLVVLVVQCVVLVDDPVVVVVVPCPVDPDCPPSNVVSVVSNVVSVVSNVSSVVSNVVVVVVVVVPD

pLDDT: mean 79.69, std 14.12, range [44.5, 96.75]

Radius of gyration: 18.66 Å; chains: 1; bounding box: 47×25×51 Å